Protein AF-A0A1F6UVM2-F1 (afdb_monomer)

Sequence (175 aa):
MFLECFGILLLTIAAGTILSQIPGLNYGWTNIFYQECGNIAVKPIMEGSQSNNIAIRLMVPFFFLALAFVLPFLARIEENIFRKGSQYSWLAIIKQSIIFGLFHCIVGISIAFGLALSIPGFFYGFKYKKHFDRNEEILDYSLAEEEAILVSTTYHTMYNMIAVILLIIIAITMI

pLDDT: mean 92.8, std 7.64, range [62.75, 98.75]

Mean predicted aligned error: 3.88 Å

Organism: NCBI:txid1801735

Nearest PDB structures (foldseek):
  7unj-assembly1_B  TM=2.646E-01  e=5.005E+00  synthetic construct

Structure (mmCIF, N/CA/C/O backbone):
data_AF-A0A1F6UVM2-F1
#
_entry.id   AF-A0A1F6UVM2-F1
#
loop_
_atom_site.group_PDB
_atom_site.id
_atom_site.type_symbol
_atom_site.label_atom_id
_atom_site.label_alt_id
_atom_site.label_comp_id
_atom_site.label_asym_id
_atom_site.label_entity_id
_atom_site.label_seq_id
_atom_site.pdbx_PDB_ins_code
_atom_site.Cartn_x
_atom_site.Cartn_y
_atom_site.Cartn_z
_atom_site.occupancy
_atom_site.B_iso_or_equiv
_atom_site.auth_seq_id
_atom_site.auth_comp_id
_atom_site.auth_asym_id
_atom_site.auth_atom_id
_atom_site.pdbx_PDB_model_num
ATOM 1 N N . MET A 1 1 ? -7.040 -10.072 -11.524 1.00 94.50 1 MET A N 1
ATOM 2 C CA . MET A 1 1 ? -6.945 -8.862 -10.685 1.00 94.50 1 MET A CA 1
ATOM 3 C C . MET A 1 1 ? -7.601 -9.030 -9.318 1.00 94.50 1 MET A C 1
ATOM 5 O O . MET A 1 1 ? -6.855 -9.194 -8.370 1.00 94.50 1 MET A O 1
ATOM 9 N N . PHE A 1 2 ? -8.940 -9.050 -9.184 1.00 97.62 2 PHE A N 1
ATOM 10 C CA . PHE A 1 2 ? -9.602 -9.114 -7.861 1.00 97.62 2 PHE A CA 1
ATOM 11 C C . PHE A 1 2 ? -9.085 -10.256 -6.971 1.00 97.62 2 PHE A C 1
ATOM 13 O O . PHE A 1 2 ? -8.608 -9.994 -5.876 1.00 97.62 2 PHE A O 1
ATOM 20 N N . LEU A 1 3 ? -9.103 -11.503 -7.461 1.00 98.25 3 LEU A N 1
ATOM 21 C CA . LEU A 1 3 ? -8.644 -12.667 -6.687 1.00 98.25 3 LEU A CA 1
ATOM 22 C C . LEU A 1 3 ? -7.157 -12.589 -6.310 1.00 98.25 3 LEU A C 1
ATOM 24 O O . LEU A 1 3 ? -6.780 -13.025 -5.229 1.00 98.25 3 LEU A O 1
ATOM 28 N N . GLU A 1 4 ? -6.322 -12.006 -7.175 1.00 98.31 4 GLU A N 1
ATOM 29 C CA . GLU A 1 4 ? -4.902 -11.790 -6.876 1.00 98.31 4 GLU A CA 1
ATOM 30 C C . GLU A 1 4 ? -4.749 -10.769 -5.743 1.00 98.31 4 GLU A C 1
ATOM 32 O O . GLU A 1 4 ? -4.075 -11.049 -4.759 1.00 98.31 4 GLU A O 1
ATOM 37 N N . CYS A 1 5 ? -5.421 -9.615 -5.839 1.00 98.56 5 CYS A N 1
ATOM 38 C CA . CYS A 1 5 ? -5.389 -8.583 -4.800 1.00 98.56 5 CYS A CA 1
ATOM 39 C C . CYS A 1 5 ? -5.982 -9.086 -3.478 1.00 98.56 5 CYS A C 1
ATOM 41 O O . CYS A 1 5 ? -5.419 -8.812 -2.424 1.00 98.56 5 CYS A O 1
ATOM 43 N N . PHE A 1 6 ? -7.073 -9.855 -3.524 1.00 98.38 6 PHE A N 1
ATOM 44 C CA . PHE A 1 6 ? -7.685 -10.462 -2.344 1.00 98.38 6 PHE A CA 1
ATOM 45 C C . PHE A 1 6 ? -6.745 -11.474 -1.679 1.00 98.38 6 PHE A C 1
ATOM 47 O O . PHE A 1 6 ? -6.536 -11.416 -0.471 1.00 98.38 6 PHE A O 1
ATOM 54 N N . GLY A 1 7 ? -6.113 -12.355 -2.460 1.00 98.62 7 GLY A N 1
ATOM 55 C CA . GLY A 1 7 ? -5.119 -13.298 -1.944 1.00 98.62 7 GLY A CA 1
ATOM 56 C C . GLY A 1 7 ? -3.910 -12.595 -1.321 1.00 98.62 7 GLY A C 1
ATOM 57 O O . GLY A 1 7 ? -3.481 -12.967 -0.230 1.00 98.62 7 GLY A O 1
ATOM 58 N N . ILE A 1 8 ? -3.404 -11.538 -1.965 1.00 98.69 8 ILE A N 1
ATOM 59 C CA . ILE A 1 8 ? -2.317 -10.715 -1.418 1.00 98.69 8 ILE A CA 1
ATOM 60 C C . ILE A 1 8 ? -2.762 -10.007 -0.136 1.00 98.69 8 ILE A C 1
ATOM 62 O O . ILE A 1 8 ? -1.994 -9.980 0.815 1.00 98.69 8 ILE A O 1
ATOM 66 N N . LEU A 1 9 ? -3.998 -9.504 -0.051 1.00 98.50 9 LEU A N 1
ATOM 67 C CA . LEU A 1 9 ? -4.530 -8.892 1.172 1.00 98.50 9 LEU A CA 1
ATOM 68 C C . LEU A 1 9 ? -4.565 -9.884 2.336 1.00 98.50 9 LEU A C 1
ATOM 70 O O . LEU A 1 9 ? -4.079 -9.563 3.420 1.00 98.50 9 LEU A O 1
ATOM 74 N N . LEU A 1 10 ? -5.079 -11.094 2.110 1.00 98.38 10 LEU A N 1
ATOM 75 C CA . LEU A 1 10 ? -5.087 -12.144 3.129 1.00 98.38 10 LEU A CA 1
ATOM 76 C C . LEU A 1 10 ? -3.668 -12.505 3.577 1.00 98.38 10 LEU A C 1
ATOM 78 O O . LEU A 1 10 ? -3.423 -12.646 4.775 1.00 98.38 10 LEU A O 1
ATOM 82 N N . LEU A 1 11 ? -2.728 -12.603 2.634 1.00 98.62 11 LEU A N 1
ATOM 83 C CA . LEU A 1 11 ? -1.325 -12.866 2.936 1.00 98.62 11 LEU A CA 1
ATOM 84 C C . LEU A 1 11 ? -0.696 -11.734 3.762 1.00 98.62 11 LEU A C 1
ATOM 86 O O . LEU A 1 11 ? -0.011 -12.016 4.743 1.00 98.62 11 LEU A O 1
ATOM 90 N N . THR A 1 12 ? -0.955 -10.471 3.414 1.00 98.44 12 THR A N 1
ATOM 91 C CA . THR A 1 12 ? -0.482 -9.305 4.175 1.00 98.44 12 THR A CA 1
ATOM 92 C C . THR A 1 12 ? -1.026 -9.314 5.597 1.00 98.44 12 THR A C 1
ATOM 94 O O . THR A 1 12 ? -0.263 -9.117 6.540 1.00 98.44 12 THR A O 1
ATOM 97 N N . ILE A 1 13 ? -2.329 -9.563 5.766 1.00 96.62 13 ILE A N 1
ATOM 98 C CA . ILE A 1 13 ? -2.965 -9.627 7.087 1.00 96.62 13 ILE A CA 1
ATOM 99 C C . ILE A 1 13 ? -2.345 -10.761 7.901 1.00 96.62 13 ILE A C 1
ATOM 101 O O . ILE A 1 13 ? -1.887 -10.520 9.014 1.00 96.62 13 ILE A O 1
ATOM 105 N N . ALA A 1 14 ? -2.250 -11.968 7.336 1.00 98.31 14 ALA A N 1
ATOM 106 C CA . ALA A 1 14 ? -1.661 -13.117 8.017 1.00 98.31 14 ALA A CA 1
ATOM 107 C C . ALA A 1 14 ? -0.205 -12.853 8.437 1.00 98.31 14 ALA A C 1
ATOM 109 O O . ALA A 1 14 ? 0.155 -13.082 9.593 1.00 98.31 14 ALA A O 1
ATOM 110 N N . ALA A 1 15 ? 0.620 -12.317 7.532 1.00 98.31 15 ALA A N 1
ATOM 111 C CA . ALA A 1 15 ? 2.005 -11.960 7.824 1.00 98.31 15 ALA A CA 1
ATOM 112 C C . ALA A 1 15 ? 2.095 -10.893 8.925 1.00 98.31 15 ALA A C 1
ATOM 114 O O . ALA A 1 15 ? 2.860 -11.059 9.873 1.00 98.31 15 ALA A O 1
ATOM 115 N N . GLY A 1 16 ? 1.283 -9.835 8.847 1.00 96.69 16 GLY A N 1
ATOM 116 C CA . GLY A 1 16 ? 1.226 -8.783 9.861 1.00 96.69 16 GLY A CA 1
ATOM 117 C C . GLY A 1 16 ? 0.805 -9.313 11.232 1.00 96.69 16 GLY A C 1
ATOM 118 O O . GLY A 1 16 ? 1.418 -8.964 12.242 1.00 96.69 16 GLY A O 1
ATOM 119 N N . THR A 1 17 ? -0.182 -10.211 11.282 1.00 95.31 17 THR A N 1
ATOM 120 C CA . THR A 1 17 ? -0.642 -10.857 12.519 1.00 95.31 17 THR A CA 1
ATOM 121 C C . THR A 1 17 ? 0.435 -11.745 13.142 1.00 95.31 17 THR A C 1
ATOM 123 O O . THR A 1 17 ? 0.624 -11.690 14.357 1.00 95.31 17 THR A O 1
ATOM 126 N N . ILE A 1 18 ? 1.165 -12.524 12.335 1.00 97.38 18 ILE A N 1
ATOM 127 C CA . ILE A 1 18 ? 2.278 -13.366 12.806 1.00 97.38 18 ILE A CA 1
ATOM 128 C C . ILE A 1 18 ? 3.427 -12.492 13.319 1.00 97.38 18 ILE A C 1
ATOM 130 O O . ILE A 1 18 ? 3.910 -12.699 14.430 1.00 97.38 18 ILE A O 1
ATOM 134 N N . LEU A 1 19 ? 3.836 -11.479 12.549 1.00 96.94 19 LEU A N 1
ATOM 135 C CA . LEU A 1 19 ? 4.911 -10.562 12.937 1.00 96.94 19 LEU A CA 1
ATOM 136 C C . LEU A 1 19 ? 4.568 -9.772 14.204 1.00 96.94 19 LEU A C 1
ATOM 138 O O . LEU A 1 19 ? 5.455 -9.493 15.004 1.00 96.94 19 LEU A O 1
ATOM 142 N N . SER A 1 20 ? 3.290 -9.461 14.428 1.00 94.19 20 SER A N 1
ATOM 143 C CA . SER A 1 20 ? 2.830 -8.768 15.638 1.00 94.19 20 SER A CA 1
ATOM 144 C C . SER A 1 20 ? 2.984 -9.602 16.917 1.00 94.19 20 SER A C 1
ATOM 146 O O . SER A 1 20 ? 2.906 -9.038 18.003 1.00 94.19 20 SER A O 1
ATOM 148 N N . GLN A 1 21 ? 3.219 -10.917 16.819 1.00 94.75 21 GLN A N 1
ATOM 149 C CA . GLN A 1 21 ? 3.535 -11.760 17.983 1.00 94.75 21 GLN A CA 1
ATOM 150 C C . GLN A 1 21 ? 4.984 -11.585 18.460 1.00 94.75 21 GLN A C 1
ATOM 152 O O . GLN A 1 21 ? 5.324 -12.001 19.566 1.00 94.75 21 GLN A O 1
ATOM 157 N N . ILE A 1 22 ? 5.854 -10.991 17.636 1.00 95.19 22 ILE A N 1
ATOM 158 C CA . ILE A 1 22 ? 7.249 -10.741 17.997 1.00 95.19 22 ILE A CA 1
ATOM 159 C C . ILE A 1 22 ? 7.304 -9.490 18.887 1.00 95.19 22 ILE A C 1
ATOM 161 O O . ILE A 1 22 ? 6.879 -8.415 18.441 1.00 95.19 22 ILE A O 1
ATOM 165 N N . PRO A 1 23 ? 7.852 -9.585 20.117 1.00 92.19 23 PRO A N 1
ATOM 166 C CA . PRO A 1 23 ? 7.949 -8.445 21.021 1.00 92.19 23 PRO A CA 1
ATOM 167 C C . PRO A 1 23 ? 8.638 -7.249 20.360 1.00 92.19 23 PRO A C 1
ATOM 169 O O . PRO A 1 23 ? 9.720 -7.379 19.789 1.00 92.19 23 PRO A O 1
ATOM 172 N N . GLY A 1 24 ? 8.003 -6.080 20.433 1.00 89.12 24 GLY A N 1
ATOM 173 C CA . GLY A 1 24 ? 8.526 -4.838 19.861 1.00 89.12 24 GLY A CA 1
ATOM 174 C C . GLY A 1 24 ? 8.024 -4.530 18.447 1.00 89.12 24 GLY A C 1
ATOM 175 O O . GLY A 1 24 ? 7.928 -3.356 18.101 1.00 89.12 24 GLY A O 1
ATOM 176 N N . LEU A 1 25 ? 7.627 -5.525 17.641 1.00 92.44 25 LEU A N 1
ATOM 177 C CA . LEU A 1 25 ? 7.138 -5.262 16.276 1.00 92.44 25 LEU A CA 1
ATOM 178 C C . LEU A 1 25 ? 5.683 -4.780 16.238 1.00 92.44 25 LEU A C 1
ATOM 180 O O . LEU A 1 25 ? 5.274 -4.105 15.297 1.00 92.44 25 LEU A O 1
ATOM 184 N N . ASN A 1 26 ? 4.895 -5.080 17.265 1.00 88.19 26 ASN A N 1
ATOM 185 C CA . ASN A 1 26 ? 3.521 -4.599 17.403 1.00 88.19 26 ASN A CA 1
ATOM 186 C C . ASN A 1 26 ? 3.420 -3.096 17.739 1.00 88.19 26 ASN A C 1
ATOM 188 O O . ASN A 1 26 ? 2.311 -2.561 17.749 1.00 88.19 26 ASN A O 1
ATOM 192 N N . TYR A 1 27 ? 4.544 -2.416 17.990 1.00 87.06 27 TYR A N 1
ATOM 193 C CA . TYR A 1 27 ? 4.572 -0.988 18.291 1.00 87.06 27 TYR A CA 1
ATOM 194 C C . TYR A 1 27 ? 4.557 -0.128 17.019 1.00 87.06 27 TYR A C 1
ATOM 196 O O . TYR A 1 27 ? 5.213 -0.433 16.021 1.00 87.06 27 TYR A O 1
ATOM 204 N N . GLY A 1 28 ? 3.823 0.978 17.087 1.00 84.75 28 GLY A N 1
ATOM 205 C CA . GLY A 1 28 ? 3.929 2.154 16.227 1.00 84.75 28 GLY A CA 1
ATOM 206 C C . GLY A 1 28 ? 4.152 3.397 17.096 1.00 84.75 28 GLY A C 1
ATOM 207 O O . GLY A 1 28 ? 3.968 3.357 18.313 1.00 84.75 28 GLY A O 1
ATOM 208 N N . TRP A 1 29 ? 4.535 4.534 16.510 1.00 84.31 29 TRP A N 1
ATOM 209 C CA . TRP A 1 29 ? 4.736 5.760 17.305 1.00 84.31 29 TRP A CA 1
ATOM 210 C C . TRP A 1 29 ? 3.439 6.243 17.976 1.00 84.31 29 TRP A C 1
ATOM 212 O O . TRP A 1 29 ? 3.477 6.922 18.998 1.00 84.31 29 TRP A O 1
ATOM 222 N N . THR A 1 30 ? 2.283 5.834 17.455 1.00 81.44 30 THR A N 1
ATOM 223 C CA . THR A 1 30 ? 0.957 6.069 18.039 1.00 81.44 30 THR A CA 1
ATOM 224 C C . THR A 1 30 ? 0.810 5.472 19.440 1.00 81.44 30 THR A C 1
ATOM 226 O O . THR A 1 30 ? 0.059 6.021 20.245 1.00 81.44 30 THR A O 1
ATOM 229 N N . ASN A 1 31 ? 1.578 4.435 19.802 1.00 81.00 31 ASN A N 1
ATOM 230 C CA . ASN A 1 31 ? 1.608 3.909 21.172 1.00 81.00 31 ASN A CA 1
ATOM 231 C C . ASN A 1 31 ? 2.034 4.956 22.211 1.00 81.00 31 ASN A C 1
ATOM 233 O O . ASN A 1 31 ? 1.612 4.852 23.359 1.00 81.00 31 ASN A O 1
ATOM 237 N N . ILE A 1 32 ? 2.827 5.962 21.821 1.00 81.31 32 ILE A N 1
ATOM 238 C CA . ILE A 1 32 ? 3.241 7.059 22.711 1.00 81.31 32 ILE A CA 1
ATOM 239 C C . ILE A 1 32 ? 2.016 7.846 23.198 1.00 81.31 32 ILE A C 1
ATOM 241 O O . ILE A 1 32 ? 1.985 8.301 24.338 1.00 81.31 32 ILE A O 1
ATOM 245 N N . PHE A 1 33 ? 0.995 7.973 22.348 1.00 78.81 33 PHE A N 1
ATOM 246 C CA . PHE A 1 33 ? -0.199 8.772 22.619 1.00 78.81 33 PHE A CA 1
ATOM 247 C C . PHE A 1 33 ? -1.384 7.930 23.095 1.00 78.81 33 PHE A C 1
ATOM 249 O O . PHE A 1 33 ? -2.133 8.370 23.961 1.00 78.81 33 PHE A O 1
ATOM 256 N N . TYR A 1 34 ? -1.552 6.721 22.550 1.00 69.81 34 TYR A N 1
ATOM 257 C CA . TYR A 1 34 ? -2.773 5.930 22.736 1.00 69.81 34 TYR A CA 1
ATOM 258 C C . TYR A 1 34 ? -2.625 4.716 23.657 1.00 69.81 34 TYR A C 1
ATOM 260 O O . TYR A 1 34 ? -3.629 4.035 23.845 1.00 69.81 34 TYR A O 1
ATOM 268 N N . GLN A 1 35 ? -1.425 4.462 24.213 1.00 66.69 35 GLN A N 1
ATOM 269 C CA . GLN A 1 35 ? -0.998 3.402 25.160 1.00 66.69 35 GLN A CA 1
ATOM 270 C C . GLN A 1 35 ? -1.345 1.935 24.799 1.00 66.69 35 GLN A C 1
ATOM 272 O O . GLN A 1 35 ? -0.524 1.048 25.014 1.00 66.69 35 GLN A O 1
ATOM 277 N N . GLU A 1 36 ? -2.492 1.666 24.179 1.00 64.81 36 GLU A N 1
ATOM 278 C CA . GLU A 1 36 ? -3.075 0.340 23.953 1.00 64.81 36 GLU A CA 1
ATOM 279 C C . GLU A 1 36 ? -3.191 -0.051 22.469 1.00 64.81 36 GLU A C 1
ATOM 281 O O . GLU A 1 36 ? -3.341 -1.229 22.160 1.00 64.81 36 GLU A O 1
ATOM 286 N N . CYS A 1 37 ? -3.115 0.899 21.525 1.00 62.75 37 CYS A N 1
ATOM 287 C CA . CYS A 1 37 ? -3.215 0.601 20.091 1.00 62.75 37 CYS A CA 1
ATOM 288 C C . CYS A 1 37 ? -2.160 1.357 19.277 1.00 62.75 37 CYS A C 1
ATOM 290 O O . CYS A 1 37 ? -2.224 2.576 19.123 1.00 62.75 37 CYS A O 1
ATOM 292 N N . GLY A 1 38 ? -1.205 0.607 18.726 1.00 62.94 38 GLY A N 1
ATOM 293 C CA . GLY A 1 38 ? -0.129 1.105 17.865 1.00 62.94 38 GLY A CA 1
ATOM 294 C C . GLY A 1 38 ? -0.513 1.298 16.405 1.00 62.94 38 GLY A C 1
ATOM 295 O O . GLY A 1 38 ? 0.341 1.154 15.533 1.00 62.94 38 GLY A O 1
ATOM 296 N N . ASN A 1 39 ? -1.797 1.528 16.118 1.00 71.19 39 ASN A N 1
ATOM 297 C CA . ASN A 1 39 ? -2.297 1.614 14.754 1.00 71.19 39 ASN A CA 1
ATOM 298 C C . ASN A 1 39 ? -3.301 2.764 14.598 1.00 71.19 39 ASN A C 1
ATOM 300 O O . ASN A 1 39 ? -4.434 2.677 15.081 1.00 71.19 39 ASN A O 1
ATOM 304 N N . ILE A 1 40 ? -2.887 3.821 13.886 1.00 74.12 40 ILE A N 1
ATOM 305 C CA . ILE A 1 40 ? -3.727 5.006 13.643 1.00 74.12 40 ILE A CA 1
ATOM 306 C C . ILE A 1 40 ? -5.008 4.669 12.884 1.00 74.12 40 ILE A C 1
ATOM 308 O O . ILE A 1 40 ? -5.998 5.378 13.014 1.00 74.12 40 ILE A O 1
ATOM 312 N N . ALA A 1 41 ? -4.986 3.618 12.061 1.00 68.50 41 ALA A N 1
ATOM 313 C CA . ALA A 1 41 ? -6.138 3.251 11.261 1.00 68.50 41 ALA A CA 1
ATOM 314 C C . ALA A 1 41 ? -7.196 2.590 12.142 1.00 68.50 41 ALA A C 1
ATOM 316 O O . ALA A 1 41 ? -8.374 2.792 11.915 1.00 68.50 41 ALA A O 1
ATOM 317 N N . VAL A 1 42 ? -6.798 1.837 13.170 1.00 74.44 42 VAL A N 1
ATOM 318 C CA . VAL A 1 42 ? -7.723 1.011 13.957 1.00 74.44 42 VAL A CA 1
ATOM 319 C C . VAL A 1 42 ? -8.350 1.784 15.119 1.00 74.44 42 VAL A C 1
ATOM 321 O O . VAL A 1 42 ? -9.557 1.676 15.333 1.00 74.44 42 VAL A O 1
ATOM 324 N N . LYS A 1 43 ? -7.575 2.585 15.866 1.00 76.38 43 LYS A N 1
ATOM 325 C CA . LYS A 1 43 ? -8.071 3.215 17.108 1.00 76.38 43 LYS A CA 1
ATOM 326 C C . LYS A 1 43 ? -9.271 4.157 16.883 1.00 76.38 43 LYS A C 1
ATOM 328 O O . LYS A 1 43 ? -10.277 3.955 17.562 1.00 76.38 43 LYS A O 1
ATOM 333 N N . PRO A 1 44 ? -9.257 5.095 15.914 1.00 76.44 44 PRO A N 1
ATOM 334 C CA . PRO A 1 44 ? -10.401 5.975 15.664 1.00 76.44 44 PRO A CA 1
ATOM 335 C C . PRO A 1 44 ? -11.643 5.225 15.167 1.00 76.44 44 PRO A C 1
ATOM 337 O O . PRO A 1 44 ? -12.760 5.610 15.503 1.00 76.44 44 PRO A O 1
ATOM 340 N N . ILE A 1 45 ? -11.469 4.135 14.404 1.00 79.94 45 ILE A N 1
ATOM 341 C CA . ILE A 1 45 ? -12.583 3.264 13.989 1.00 79.94 45 ILE A CA 1
ATOM 342 C C . ILE A 1 45 ? -13.214 2.625 15.220 1.00 79.94 45 ILE A C 1
ATOM 344 O O . ILE A 1 45 ? -14.434 2.661 15.362 1.00 79.94 45 ILE A O 1
ATOM 348 N N . MET A 1 46 ? -12.398 2.036 16.101 1.00 82.00 46 MET A N 1
ATOM 349 C CA . MET A 1 46 ? -12.885 1.353 17.299 1.00 82.00 46 MET A CA 1
ATOM 350 C C . MET A 1 46 ? -13.623 2.319 18.225 1.00 82.00 46 MET A C 1
ATOM 352 O O . MET A 1 46 ? -14.758 2.044 18.605 1.00 82.00 46 MET A O 1
ATOM 356 N N . GLU A 1 47 ? -13.013 3.463 18.541 1.00 84.44 47 GLU A N 1
ATOM 357 C CA . GLU A 1 47 ? -13.622 4.482 19.404 1.00 84.44 47 GLU A CA 1
ATOM 358 C C . GLU A 1 47 ? -14.890 5.078 18.778 1.00 84.44 47 GLU A C 1
ATOM 360 O O . GLU A 1 47 ? -15.913 5.208 19.450 1.00 84.44 47 GLU A O 1
ATOM 365 N N . GLY A 1 48 ? -14.853 5.392 17.478 1.00 88.00 48 GLY A N 1
ATOM 366 C CA . GLY A 1 48 ? -16.001 5.928 16.752 1.00 88.00 48 GLY A CA 1
ATOM 367 C C . GLY A 1 48 ? -17.169 4.944 16.695 1.00 88.00 48 GLY A C 1
ATOM 368 O O . GLY A 1 48 ? -18.307 5.332 16.951 1.00 88.00 48 GLY A O 1
ATOM 369 N N . SER A 1 49 ? -16.887 3.664 16.433 1.00 84.62 49 SER A N 1
ATOM 370 C CA . SER A 1 49 ? -17.905 2.609 16.321 1.00 84.62 49 SER A CA 1
ATOM 371 C C . SER A 1 49 ? -18.520 2.242 17.674 1.00 84.62 49 SER A C 1
ATOM 373 O O . SER A 1 49 ? -19.684 1.874 17.731 1.00 84.62 49 SER A O 1
ATOM 375 N N . GLN A 1 50 ? -17.782 2.383 18.778 1.00 87.25 50 GLN A N 1
ATOM 376 C CA . GLN A 1 50 ? -18.282 2.109 20.135 1.00 87.25 50 GLN A CA 1
ATOM 377 C C . GLN A 1 50 ? -18.963 3.320 20.796 1.00 87.25 50 GLN A C 1
ATOM 379 O O . GLN A 1 50 ? -19.396 3.242 21.946 1.00 87.25 50 GLN A O 1
ATOM 384 N N . SER A 1 51 ? -19.069 4.452 20.098 1.00 90.44 51 SER A N 1
ATOM 385 C CA . SER A 1 51 ? -19.692 5.654 20.647 1.00 90.44 51 SER A CA 1
ATOM 386 C C . SER A 1 51 ? -21.185 5.455 20.922 1.00 90.44 51 SER A C 1
ATOM 388 O O . SER A 1 51 ? -21.927 4.940 20.086 1.00 90.44 51 SER A O 1
ATOM 390 N N . ASN A 1 52 ? -21.676 5.977 22.050 1.00 91.69 52 ASN A N 1
ATOM 391 C CA . ASN A 1 52 ? -23.114 6.014 22.351 1.00 91.69 52 ASN A CA 1
ATOM 392 C C . ASN A 1 52 ? -23.901 6.933 21.393 1.00 91.69 52 ASN A C 1
ATOM 394 O O . ASN A 1 52 ? -25.122 6.819 21.288 1.00 91.69 52 ASN A O 1
ATOM 398 N N . ASN A 1 53 ? -23.221 7.828 20.668 1.00 93.69 53 ASN A N 1
ATOM 399 C CA . ASN A 1 53 ? -23.844 8.746 19.721 1.00 93.69 53 ASN A CA 1
ATOM 400 C C . ASN A 1 53 ? -23.882 8.141 18.307 1.00 93.69 53 ASN A C 1
ATOM 402 O O . ASN A 1 53 ? -22.842 7.953 17.676 1.00 93.69 53 ASN A O 1
ATOM 406 N N . ILE A 1 54 ? -25.090 7.908 17.782 1.00 91.62 54 ILE A N 1
ATOM 407 C CA . ILE A 1 54 ? -25.301 7.348 16.438 1.00 91.62 54 ILE A CA 1
ATOM 408 C C . ILE A 1 54 ? -24.655 8.186 15.326 1.00 91.62 54 ILE A C 1
ATOM 410 O O . ILE A 1 54 ? -24.142 7.623 14.363 1.00 91.62 54 ILE A O 1
ATOM 414 N N . ALA A 1 55 ? -24.616 9.515 15.462 1.00 93.06 55 ALA A N 1
ATOM 415 C CA . ALA A 1 55 ? -23.977 10.376 14.473 1.00 93.06 55 ALA A CA 1
ATOM 416 C C . ALA A 1 55 ? -22.470 10.094 14.386 1.00 93.06 55 ALA A C 1
ATOM 418 O O . ALA A 1 55 ? -21.932 10.012 13.288 1.00 93.06 55 ALA A O 1
ATOM 419 N N . ILE A 1 56 ? -21.808 9.862 15.529 1.00 91.62 56 ILE A N 1
ATOM 420 C CA . ILE A 1 56 ? -20.382 9.505 15.581 1.00 91.62 56 ILE A CA 1
ATOM 421 C C . ILE A 1 56 ? -20.157 8.112 14.981 1.00 91.62 56 ILE A C 1
ATOM 423 O O . ILE A 1 56 ? -19.238 7.945 14.180 1.00 91.62 56 ILE A O 1
ATOM 427 N N . ARG A 1 57 ? -21.025 7.136 15.285 1.00 91.62 57 ARG A N 1
ATOM 428 C CA . ARG A 1 57 ? -20.931 5.790 14.693 1.00 91.62 57 ARG A CA 1
ATOM 429 C C . ARG A 1 57 ? -21.047 5.824 13.168 1.00 91.62 57 ARG A C 1
ATOM 431 O O . ARG A 1 57 ? -20.274 5.168 12.479 1.00 91.62 57 ARG A O 1
ATOM 438 N N . LEU A 1 58 ? -21.951 6.648 12.631 1.00 92.19 58 LEU A N 1
ATOM 439 C CA . LEU A 1 58 ? -22.129 6.825 11.186 1.00 92.19 58 LEU A CA 1
ATOM 440 C C . LEU A 1 58 ? -20.957 7.550 10.505 1.00 92.19 58 LEU A C 1
ATOM 442 O O . LEU A 1 58 ? -20.718 7.318 9.321 1.00 92.19 58 LEU A O 1
ATOM 446 N N . MET A 1 59 ? -20.187 8.384 11.213 1.00 92.25 59 MET A N 1
ATOM 447 C CA . MET A 1 59 ? -19.009 9.043 10.625 1.00 92.25 59 MET A CA 1
ATOM 448 C C . MET A 1 59 ? -17.940 8.041 10.169 1.00 92.25 59 MET A C 1
ATOM 450 O O . MET A 1 59 ? -17.235 8.317 9.200 1.00 92.25 59 MET A O 1
ATOM 454 N N . VAL A 1 60 ? -17.840 6.874 10.814 1.00 91.12 60 VAL A N 1
ATOM 455 C CA . VAL A 1 60 ? -16.842 5.843 10.488 1.00 91.12 60 VAL A CA 1
ATOM 456 C C . VAL A 1 60 ? -17.021 5.282 9.065 1.00 91.12 60 VAL A C 1
ATOM 458 O O . VAL A 1 60 ? -16.090 5.411 8.265 1.00 91.12 60 VAL A O 1
ATOM 461 N N . PRO A 1 61 ? -18.178 4.707 8.667 1.00 91.44 61 PRO A N 1
ATOM 462 C CA . PRO A 1 61 ? -18.366 4.250 7.290 1.00 91.44 61 PRO A CA 1
ATOM 463 C C . PRO A 1 61 ? -18.351 5.402 6.275 1.00 91.44 61 PRO A C 1
ATOM 465 O O . PRO A 1 61 ? -17.871 5.203 5.160 1.00 91.44 61 PRO A O 1
ATOM 468 N N . PHE A 1 62 ? -18.805 6.613 6.635 1.00 93.12 62 PHE A N 1
ATOM 469 C CA . PHE A 1 62 ? -18.717 7.771 5.733 1.00 93.12 62 PHE A CA 1
ATOM 470 C C . PHE A 1 62 ? -17.274 8.199 5.456 1.00 93.12 62 PHE A C 1
ATOM 472 O O . PHE A 1 62 ? -16.959 8.549 4.320 1.00 93.12 62 PHE A O 1
ATOM 479 N N . PHE A 1 63 ? -16.386 8.122 6.449 1.00 91.94 63 PHE A N 1
ATOM 480 C CA . PHE A 1 63 ? -14.957 8.349 6.248 1.00 91.94 63 PHE A CA 1
ATOM 481 C C . PHE A 1 63 ? -14.376 7.358 5.232 1.00 91.94 63 PHE A C 1
ATOM 483 O O . PHE A 1 63 ? -13.700 7.772 4.293 1.00 91.94 63 PHE A O 1
ATOM 490 N N . PHE A 1 64 ? -14.683 6.066 5.364 1.00 92.12 64 PHE A N 1
ATOM 491 C CA . PHE A 1 64 ? -14.206 5.056 4.417 1.00 92.12 64 PHE A CA 1
ATOM 492 C C . PHE A 1 64 ? -14.795 5.208 3.022 1.00 92.12 64 PHE A C 1
ATOM 494 O O . PHE A 1 64 ? -14.088 5.012 2.034 1.00 92.12 64 PHE A O 1
ATOM 501 N N . LEU A 1 65 ? -16.066 5.597 2.932 1.00 93.88 65 LEU A N 1
ATOM 502 C CA . LEU A 1 65 ? -16.692 5.914 1.658 1.00 93.88 65 LEU A CA 1
ATOM 503 C C . LEU A 1 65 ? -15.983 7.095 0.985 1.00 93.88 65 LEU A C 1
ATOM 505 O O . LEU A 1 65 ? -15.655 7.008 -0.193 1.00 93.88 65 LEU A O 1
ATOM 509 N N . ALA A 1 66 ? -15.691 8.166 1.728 1.00 94.31 66 ALA A N 1
ATOM 510 C CA . ALA A 1 66 ? -14.934 9.304 1.214 1.00 94.31 66 ALA A CA 1
ATOM 511 C C . ALA A 1 66 ? -13.515 8.893 0.788 1.00 94.31 66 ALA A C 1
ATOM 513 O O . ALA A 1 66 ? -13.078 9.240 -0.309 1.00 94.31 66 ALA A O 1
ATOM 514 N N . LEU A 1 67 ? -12.822 8.096 1.609 1.00 92.88 67 LEU A N 1
ATOM 515 C CA . LEU A 1 67 ? -11.493 7.575 1.301 1.00 92.88 67 LEU A CA 1
ATOM 516 C C . LEU A 1 67 ? -11.495 6.772 -0.006 1.00 92.88 67 LEU A C 1
ATOM 518 O O . LEU A 1 67 ? -10.607 6.971 -0.831 1.00 92.88 67 LEU A O 1
ATOM 522 N N . ALA A 1 68 ? -12.515 5.940 -0.243 1.00 95.00 68 ALA A N 1
ATOM 523 C CA . ALA A 1 68 ? -12.646 5.135 -1.459 1.00 95.00 68 ALA A CA 1
ATOM 524 C C . ALA A 1 68 ? -12.592 5.965 -2.756 1.00 95.00 68 ALA A C 1
ATOM 526 O O . ALA A 1 68 ? -11.998 5.520 -3.737 1.00 95.00 68 ALA A O 1
ATOM 527 N N . PHE A 1 69 ? -13.137 7.187 -2.760 1.00 95.69 69 PHE A N 1
ATOM 528 C CA . PHE A 1 69 ? -13.064 8.086 -3.920 1.00 95.69 69 PHE A CA 1
ATOM 529 C C . PHE A 1 69 ? -11.665 8.669 -4.148 1.00 95.69 69 PHE A C 1
ATOM 531 O O . PHE A 1 69 ? -11.304 8.983 -5.282 1.00 95.69 69 PHE A O 1
ATOM 538 N N . VAL A 1 70 ? -10.872 8.818 -3.086 1.00 96.50 70 VAL A N 1
ATOM 539 C CA . VAL A 1 70 ? -9.542 9.443 -3.133 1.00 96.50 70 VAL A CA 1
ATOM 540 C C . VAL A 1 70 ? -8.435 8.404 -3.363 1.00 96.50 70 VAL A C 1
ATOM 542 O O . VAL A 1 70 ? -7.392 8.726 -3.936 1.00 96.50 70 VAL A O 1
ATOM 545 N N . LEU A 1 71 ? -8.671 7.140 -2.992 1.00 95.75 71 LEU A N 1
ATOM 546 C CA . LEU A 1 71 ? -7.703 6.043 -3.093 1.00 95.75 71 LEU A CA 1
ATOM 547 C C . LEU A 1 71 ? -7.009 5.897 -4.460 1.00 95.75 71 LEU A C 1
ATOM 549 O O . LEU A 1 71 ? -5.794 5.705 -4.446 1.00 95.75 71 LEU A O 1
ATOM 553 N N . PRO A 1 72 ? -7.686 5.997 -5.624 1.00 97.56 72 PRO A N 1
ATOM 554 C CA . PRO A 1 72 ? -7.008 5.852 -6.913 1.00 97.56 72 PRO A CA 1
ATOM 555 C C . PRO A 1 72 ? -5.922 6.911 -7.140 1.00 97.56 72 PRO A C 1
ATOM 557 O O . PRO A 1 72 ? -4.862 6.623 -7.698 1.00 97.56 72 PRO A O 1
ATOM 560 N N . PHE A 1 73 ? -6.165 8.136 -6.670 1.00 97.94 73 PHE A N 1
ATOM 561 C CA . PHE A 1 73 ? -5.223 9.245 -6.790 1.00 97.94 73 PHE A CA 1
ATOM 562 C C . PHE A 1 73 ? -4.036 9.069 -5.841 1.00 97.94 73 PHE A C 1
ATOM 564 O O . PHE A 1 73 ? -2.893 9.250 -6.259 1.00 97.94 73 PHE A O 1
ATOM 571 N N . LEU A 1 74 ? -4.290 8.653 -4.595 1.00 97.25 74 LEU A N 1
ATOM 572 C CA . LEU A 1 74 ? -3.228 8.350 -3.627 1.00 97.25 74 LEU A CA 1
ATOM 573 C C . LEU A 1 74 ? -2.354 7.193 -4.114 1.00 97.25 74 LEU A C 1
ATOM 575 O O . LEU A 1 74 ? -1.133 7.326 -4.150 1.00 97.25 74 LEU A O 1
ATOM 579 N N . ALA A 1 75 ? -2.972 6.113 -4.600 1.00 98.25 75 ALA A N 1
ATOM 580 C CA . ALA A 1 75 ? -2.261 4.976 -5.172 1.00 98.25 75 ALA A CA 1
ATOM 581 C C . ALA A 1 75 ? -1.382 5.405 -6.355 1.00 98.25 75 ALA A C 1
ATOM 583 O O . ALA A 1 75 ? -0.230 4.988 -6.443 1.00 98.25 75 ALA A O 1
ATOM 584 N N . ARG A 1 76 ? -1.873 6.285 -7.241 1.00 98.44 76 ARG A N 1
ATOM 585 C CA . ARG A 1 76 ? -1.065 6.813 -8.352 1.00 98.44 76 ARG A CA 1
ATOM 586 C C . ARG A 1 76 ? 0.139 7.603 -7.846 1.00 98.44 76 ARG A C 1
ATOM 588 O O . ARG A 1 76 ? 1.226 7.442 -8.397 1.00 98.44 76 ARG A O 1
ATOM 595 N N . ILE A 1 77 ? -0.036 8.459 -6.839 1.00 98.25 77 ILE A N 1
ATOM 596 C CA . ILE A 1 77 ? 1.060 9.247 -6.253 1.00 98.25 77 ILE A CA 1
ATOM 597 C C . ILE A 1 77 ? 2.117 8.314 -5.655 1.00 98.25 77 ILE A C 1
ATOM 599 O O . ILE A 1 77 ? 3.295 8.432 -5.989 1.00 98.25 77 ILE A O 1
ATOM 603 N N . GLU A 1 78 ? 1.702 7.352 -4.835 1.00 98.12 78 GLU A N 1
ATOM 604 C CA . GLU A 1 78 ? 2.607 6.391 -4.204 1.00 98.12 78 GLU A CA 1
ATOM 605 C C . GLU A 1 78 ? 3.347 5.545 -5.244 1.00 98.12 78 GLU A C 1
ATOM 607 O O . GLU A 1 78 ? 4.569 5.420 -5.187 1.00 98.12 78 GLU A O 1
ATOM 612 N N . GLU A 1 79 ? 2.652 5.028 -6.257 1.00 98.38 79 GLU A N 1
ATOM 613 C CA . GLU A 1 79 ? 3.297 4.230 -7.299 1.00 98.38 79 GLU A CA 1
ATOM 614 C C 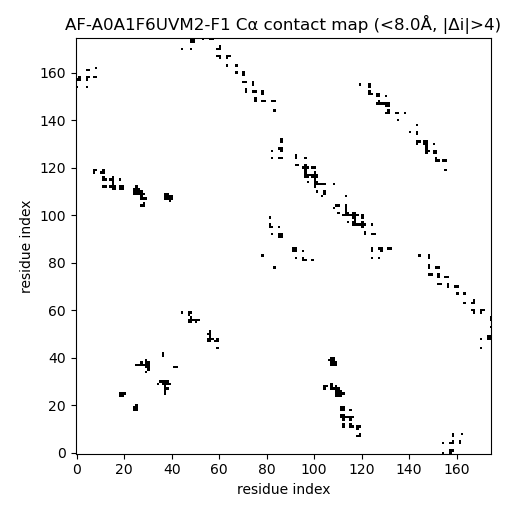. GLU A 1 79 ? 4.285 5.062 -8.134 1.00 98.38 79 GLU A C 1
ATOM 616 O O . GLU A 1 79 ? 5.349 4.561 -8.495 1.00 98.38 79 GLU A O 1
ATOM 621 N N . ASN A 1 80 ? 4.022 6.353 -8.361 1.00 98.00 80 ASN A N 1
ATOM 622 C CA . ASN A 1 80 ? 5.014 7.249 -8.964 1.00 98.00 80 ASN A CA 1
ATOM 623 C C . ASN A 1 80 ? 6.265 7.411 -8.087 1.00 98.00 80 ASN A C 1
ATOM 625 O O . ASN A 1 80 ? 7.371 7.416 -8.620 1.00 98.00 80 ASN A O 1
ATOM 629 N N . ILE A 1 81 ? 6.106 7.538 -6.767 1.00 97.44 81 ILE A N 1
ATOM 630 C CA . ILE A 1 81 ? 7.221 7.724 -5.825 1.00 97.44 81 ILE A CA 1
ATOM 631 C C . ILE A 1 81 ? 8.061 6.447 -5.704 1.00 97.44 81 ILE A C 1
ATOM 633 O O . ILE A 1 81 ? 9.290 6.502 -5.729 1.00 97.44 81 ILE A O 1
ATOM 637 N N . PHE A 1 82 ? 7.411 5.290 -5.564 1.00 97.44 82 PHE A N 1
ATOM 638 C CA . PHE A 1 82 ? 8.095 4.045 -5.213 1.00 97.44 82 PHE A CA 1
ATOM 639 C C . PHE A 1 82 ? 8.486 3.177 -6.418 1.00 97.44 82 PHE A C 1
ATOM 641 O O . PHE A 1 82 ? 9.372 2.334 -6.266 1.00 97.44 82 PHE A O 1
ATOM 648 N N . ARG A 1 83 ? 7.869 3.340 -7.602 1.00 97.00 83 ARG A N 1
ATOM 649 C CA . ARG A 1 83 ? 8.137 2.467 -8.768 1.00 97.00 83 ARG A CA 1
ATOM 650 C C . ARG A 1 83 ? 9.004 3.073 -9.848 1.00 97.00 83 ARG A C 1
ATOM 652 O O . ARG A 1 83 ? 9.784 2.321 -10.436 1.00 97.00 83 ARG A O 1
ATOM 659 N N . LYS A 1 84 ? 8.886 4.376 -10.109 1.00 93.88 84 LYS A N 1
ATOM 660 C CA . LYS A 1 84 ? 9.646 5.031 -11.181 1.00 93.88 84 LYS A CA 1
ATOM 661 C C . LYS A 1 84 ? 11.139 4.730 -11.056 1.00 93.88 84 LYS A C 1
ATOM 663 O O . LYS A 1 84 ? 11.713 4.839 -9.974 1.00 93.88 84 LYS A O 1
ATOM 668 N N . GLY A 1 85 ? 11.745 4.287 -12.155 1.00 90.00 85 GLY A N 1
ATOM 669 C CA . GLY A 1 85 ? 13.157 3.895 -12.217 1.00 90.00 85 GLY A CA 1
ATOM 670 C C . GLY A 1 85 ? 13.541 2.579 -11.516 1.00 90.00 85 GLY A C 1
ATOM 671 O O . GLY A 1 85 ? 14.709 2.195 -11.561 1.00 90.00 85 GLY A O 1
ATOM 672 N N . SER A 1 86 ? 12.615 1.850 -10.879 1.00 89.62 86 SER A N 1
ATOM 673 C CA . SER A 1 86 ? 12.931 0.580 -10.192 1.00 89.62 86 SER A CA 1
ATOM 674 C C . SER A 1 86 ? 13.002 -0.645 -11.121 1.00 89.62 86 SER A C 1
ATOM 676 O O . SER A 1 86 ? 13.527 -1.685 -10.724 1.00 89.62 86 SER A O 1
ATOM 678 N N . GLN A 1 87 ? 12.529 -0.534 -12.366 1.00 89.25 87 GLN A N 1
ATOM 679 C CA . GLN A 1 87 ? 12.377 -1.638 -13.326 1.00 89.25 87 GLN A CA 1
ATOM 680 C C . GLN A 1 87 ? 13.687 -2.352 -13.687 1.00 89.25 87 GLN A C 1
ATOM 682 O O . GLN A 1 87 ? 13.672 -3.535 -14.029 1.00 89.25 87 GLN A O 1
ATOM 687 N N . TYR A 1 88 ? 14.826 -1.670 -13.582 1.00 86.38 88 TYR A N 1
ATOM 688 C CA . TYR A 1 88 ? 16.117 -2.185 -14.043 1.00 86.38 88 TYR A CA 1
ATOM 689 C C . TYR A 1 88 ? 16.732 -3.232 -13.115 1.00 86.38 88 TYR A C 1
ATOM 691 O O . TYR A 1 88 ? 17.675 -3.925 -13.492 1.00 86.38 88 TYR A O 1
ATOM 699 N N . SER A 1 89 ? 16.234 -3.356 -11.883 1.00 93.81 89 SER A N 1
ATOM 700 C CA . SER A 1 89 ? 16.813 -4.273 -10.909 1.00 93.81 89 SER A CA 1
ATOM 701 C C . SER A 1 89 ? 15.767 -4.829 -9.960 1.00 93.81 89 SER A C 1
ATOM 703 O O . SER A 1 89 ? 15.104 -4.096 -9.229 1.00 93.81 89 SER A O 1
ATOM 705 N N . TRP A 1 90 ? 15.702 -6.157 -9.868 1.00 95.56 90 TRP A N 1
ATOM 706 C CA . TRP A 1 90 ? 14.911 -6.827 -8.836 1.00 95.56 90 TRP A CA 1
ATOM 707 C C . TRP A 1 90 ? 15.328 -6.416 -7.425 1.00 95.56 90 TRP A C 1
ATOM 709 O O . TRP A 1 90 ? 14.478 -6.297 -6.546 1.00 95.56 90 TRP A O 1
ATOM 719 N N . LEU A 1 91 ? 16.613 -6.118 -7.211 1.00 96.75 91 LEU A N 1
ATOM 720 C CA . LEU A 1 91 ? 17.080 -5.592 -5.933 1.00 96.75 91 LEU A CA 1
ATOM 721 C C . LEU A 1 91 ? 16.501 -4.197 -5.653 1.00 96.75 91 LEU A C 1
ATOM 723 O O . LEU A 1 91 ? 16.145 -3.915 -4.511 1.00 96.75 91 LEU A O 1
ATOM 727 N N . ALA A 1 92 ? 16.377 -3.339 -6.671 1.00 96.44 92 ALA A N 1
ATOM 728 C CA . ALA A 1 92 ? 15.725 -2.038 -6.524 1.00 96.44 92 ALA A CA 1
ATOM 729 C C . ALA A 1 92 ? 14.237 -2.201 -6.182 1.00 96.44 92 ALA A C 1
ATOM 731 O O . ALA A 1 92 ? 13.764 -1.557 -5.251 1.00 96.44 92 ALA A O 1
ATOM 732 N N . ILE A 1 93 ? 13.528 -3.124 -6.842 1.00 97.75 93 ILE A N 1
ATOM 733 C CA . ILE A 1 93 ? 12.123 -3.434 -6.530 1.00 97.75 93 ILE A CA 1
ATOM 734 C C . ILE A 1 93 ? 11.971 -3.911 -5.085 1.00 97.75 93 ILE A C 1
ATOM 736 O O . ILE A 1 93 ? 11.121 -3.396 -4.361 1.00 97.75 93 ILE A O 1
ATOM 740 N N . ILE A 1 94 ? 12.803 -4.855 -4.635 1.00 98.00 94 ILE A N 1
ATOM 741 C CA . ILE A 1 94 ? 12.766 -5.361 -3.255 1.00 98.00 94 ILE A CA 1
ATOM 742 C C . ILE A 1 94 ? 13.009 -4.221 -2.262 1.00 98.00 94 ILE A C 1
ATOM 744 O O . ILE A 1 94 ? 12.222 -4.045 -1.332 1.00 98.00 94 ILE A O 1
ATOM 748 N N . LYS A 1 95 ? 14.047 -3.402 -2.482 1.00 97.75 95 LYS A N 1
ATOM 749 C CA . LYS A 1 95 ? 14.356 -2.249 -1.623 1.00 97.75 95 LYS A CA 1
ATOM 750 C C . LYS A 1 95 ? 13.191 -1.264 -1.554 1.00 97.75 95 LYS A C 1
ATOM 752 O O . LYS A 1 95 ? 12.763 -0.921 -0.457 1.00 97.75 95 LYS A O 1
ATOM 757 N N . GLN A 1 96 ? 12.636 -0.871 -2.699 1.00 97.88 96 GLN A N 1
ATOM 758 C CA . GLN A 1 96 ? 11.505 0.058 -2.751 1.00 97.88 96 GLN A CA 1
ATOM 759 C C . GLN A 1 96 ? 10.238 -0.524 -2.127 1.00 97.88 96 GLN A C 1
ATOM 761 O O . GLN A 1 96 ? 9.440 0.217 -1.570 1.00 97.88 96 GLN A O 1
ATOM 766 N N . SER A 1 97 ? 10.057 -1.843 -2.169 1.00 98.19 97 SER A N 1
ATOM 767 C CA . SER A 1 97 ? 8.928 -2.519 -1.521 1.00 98.19 97 SER A CA 1
ATOM 768 C C . SER A 1 97 ? 9.045 -2.499 -0.000 1.00 98.19 97 SER A C 1
ATOM 770 O O . SER A 1 97 ? 8.061 -2.231 0.681 1.00 98.19 97 SER A O 1
ATOM 772 N N . ILE A 1 98 ? 10.254 -2.711 0.528 1.00 98.25 98 ILE A N 1
ATOM 773 C CA . ILE A 1 98 ? 10.531 -2.594 1.966 1.00 98.25 98 ILE A CA 1
ATOM 774 C C . ILE A 1 98 ? 10.353 -1.146 2.429 1.00 98.25 98 ILE A C 1
ATOM 776 O O . ILE A 1 98 ? 9.699 -0.902 3.438 1.00 98.25 98 ILE A O 1
ATOM 780 N N . ILE A 1 99 ? 10.893 -0.179 1.679 1.00 98.00 99 ILE A N 1
ATOM 781 C CA . ILE A 1 99 ? 10.741 1.248 1.997 1.00 98.00 99 ILE A CA 1
ATOM 782 C C . ILE A 1 99 ? 9.263 1.646 1.947 1.00 98.00 99 ILE A C 1
ATOM 784 O O . ILE A 1 99 ? 8.796 2.291 2.877 1.00 98.00 99 ILE A O 1
ATOM 788 N N . PHE A 1 100 ? 8.518 1.219 0.922 1.00 97.94 100 PHE A N 1
ATOM 789 C CA . PHE A 1 100 ? 7.071 1.423 0.820 1.00 97.94 100 PHE A CA 1
ATOM 790 C C . PHE A 1 100 ? 6.346 0.927 2.075 1.00 97.94 100 PHE A C 1
ATOM 792 O O . PHE A 1 100 ? 5.594 1.677 2.694 1.00 97.94 100 PHE A O 1
ATOM 799 N N . GLY A 1 101 ? 6.611 -0.312 2.494 1.00 97.38 101 GLY A N 1
ATOM 800 C CA . GLY A 1 101 ? 6.002 -0.880 3.691 1.00 97.38 101 GLY A CA 1
ATOM 801 C C . GLY A 1 101 ? 6.355 -0.097 4.959 1.00 97.38 101 GLY A C 1
ATOM 802 O O . GLY A 1 101 ? 5.470 0.327 5.699 1.00 97.38 101 GLY A O 1
ATOM 803 N N . LEU A 1 102 ? 7.641 0.180 5.183 1.00 96.81 102 LEU A N 1
ATOM 804 C CA . LEU A 1 102 ? 8.113 0.908 6.366 1.00 96.81 102 LEU A CA 1
ATOM 805 C C . LEU A 1 102 ? 7.702 2.386 6.385 1.00 96.81 102 LEU A C 1
ATOM 807 O O . LEU A 1 102 ? 7.569 2.960 7.465 1.00 96.81 102 LEU A O 1
ATOM 811 N N . PHE A 1 103 ? 7.449 3.007 5.231 1.00 96.50 103 PHE A N 1
ATOM 812 C CA . PHE A 1 103 ?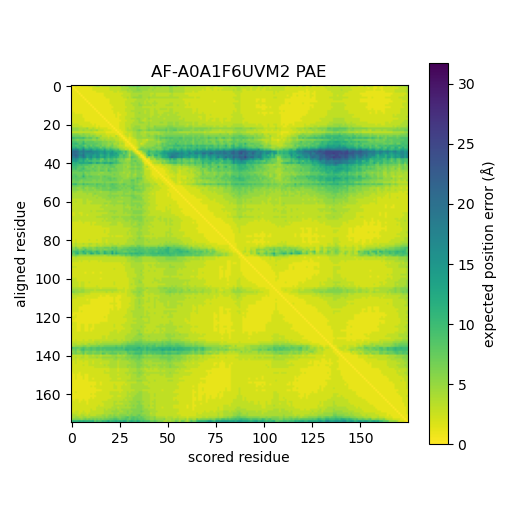 6.932 4.376 5.158 1.00 96.50 103 PHE A CA 1
ATOM 813 C C . PHE A 1 103 ? 5.574 4.497 5.859 1.00 96.50 103 PHE A C 1
ATOM 815 O O . PHE A 1 103 ? 5.284 5.515 6.484 1.00 96.50 103 PHE A O 1
ATOM 822 N N . HIS A 1 104 ? 4.773 3.428 5.866 1.00 94.38 104 HIS A N 1
ATOM 823 C CA . HIS A 1 104 ? 3.493 3.410 6.570 1.00 94.38 104 HIS A CA 1
ATOM 824 C C . HIS A 1 104 ? 3.646 3.495 8.096 1.00 94.38 104 HIS A C 1
ATOM 826 O O . HIS A 1 104 ? 2.723 3.927 8.791 1.00 94.38 104 HIS A O 1
ATOM 832 N N . CYS A 1 105 ? 4.822 3.177 8.641 1.00 93.25 105 CYS A N 1
ATOM 833 C CA . CYS A 1 105 ? 5.100 3.425 10.051 1.00 93.25 105 CYS A CA 1
ATOM 834 C C . CYS A 1 105 ? 5.049 4.926 10.380 1.00 93.25 105 CYS A C 1
ATOM 836 O O . CYS A 1 105 ? 4.660 5.282 11.488 1.00 93.25 105 CYS A O 1
ATOM 838 N N . ILE A 1 106 ? 5.357 5.817 9.426 1.00 91.69 106 ILE A N 1
ATOM 839 C CA . ILE A 1 106 ? 5.277 7.279 9.609 1.00 91.69 106 ILE A CA 1
ATOM 840 C C . ILE A 1 106 ? 3.833 7.722 9.821 1.00 91.69 106 ILE A C 1
ATOM 842 O O . ILE A 1 106 ? 3.582 8.590 10.651 1.00 91.69 106 ILE A O 1
ATOM 846 N N . VAL A 1 107 ? 2.867 7.088 9.155 1.00 87.31 107 VAL A N 1
ATOM 847 C CA . VAL A 1 107 ? 1.447 7.387 9.386 1.00 87.31 107 VAL A CA 1
ATOM 848 C C . VAL A 1 107 ? 0.891 6.663 10.610 1.00 87.31 107 VAL A C 1
ATOM 850 O O . VAL A 1 107 ? -0.269 6.839 10.930 1.00 87.31 107 VAL A O 1
ATOM 853 N N . GLY A 1 108 ? 1.699 5.898 11.345 1.00 87.12 108 GLY A N 1
ATOM 854 C CA . GLY A 1 108 ? 1.288 5.296 12.612 1.00 87.12 108 GLY A CA 1
ATOM 855 C C . GLY A 1 108 ? 0.759 3.875 12.482 1.00 87.12 108 GLY A C 1
ATOM 856 O O . GLY A 1 108 ? 0.006 3.442 13.353 1.00 87.12 108 GLY A O 1
ATOM 857 N N . ILE A 1 109 ? 1.135 3.161 11.417 1.00 91.19 109 ILE A N 1
ATOM 858 C CA . ILE A 1 109 ? 1.048 1.696 11.339 1.00 91.19 109 ILE A CA 1
ATOM 859 C C . ILE A 1 109 ? 2.186 1.079 12.174 1.00 91.19 109 ILE A C 1
ATOM 861 O O . ILE A 1 109 ? 3.266 1.658 12.290 1.00 91.19 109 ILE A O 1
ATOM 865 N N . SER A 1 110 ? 1.958 -0.091 12.774 1.00 92.50 110 SER A N 1
ATOM 866 C CA . SER A 1 110 ? 2.994 -0.790 13.543 1.00 92.50 110 SER A CA 1
ATOM 867 C C . SER A 1 110 ? 4.112 -1.331 12.648 1.00 92.50 110 SER A C 1
ATOM 869 O O . SER A 1 110 ? 3.895 -1.610 11.467 1.00 92.50 110 SER A O 1
ATOM 871 N N . ILE A 1 111 ? 5.303 -1.556 13.213 1.00 94.06 111 ILE A N 1
ATOM 872 C CA . ILE A 1 111 ? 6.454 -2.093 12.464 1.00 94.06 111 ILE A CA 1
ATOM 873 C C . ILE A 1 111 ? 6.118 -3.450 11.824 1.00 94.06 111 ILE A C 1
ATOM 875 O O . ILE A 1 111 ? 6.474 -3.691 10.673 1.00 94.06 111 ILE A O 1
ATOM 879 N N . ALA A 1 112 ? 5.388 -4.318 12.528 1.00 94.94 112 ALA A N 1
ATOM 880 C CA . ALA A 1 112 ? 4.933 -5.614 12.029 1.00 94.94 112 ALA A CA 1
ATOM 881 C C . ALA A 1 112 ? 4.119 -5.479 10.736 1.00 94.94 112 ALA A C 1
ATOM 883 O O . ALA A 1 112 ? 4.395 -6.168 9.752 1.00 94.94 112 ALA A O 1
ATOM 884 N N . PHE A 1 113 ? 3.139 -4.571 10.717 1.00 94.50 113 PHE A N 1
ATOM 885 C CA . PHE A 1 113 ? 2.332 -4.331 9.524 1.00 94.50 113 PHE A CA 1
ATOM 886 C C . PHE A 1 113 ? 3.093 -3.540 8.458 1.00 94.50 113 PHE A C 1
ATOM 888 O O . PHE A 1 113 ? 2.903 -3.820 7.282 1.00 94.50 113 PHE A O 1
ATOM 895 N N . GLY A 1 114 ? 4.007 -2.639 8.827 1.00 96.00 114 GLY A N 1
ATOM 896 C CA . GLY A 1 114 ? 4.912 -1.990 7.875 1.00 96.00 114 GLY A CA 1
ATOM 897 C C . GLY A 1 114 ? 5.783 -3.005 7.127 1.00 96.00 114 GLY A C 1
ATOM 898 O O . GLY A 1 114 ? 5.872 -2.978 5.902 1.00 96.00 114 GLY A O 1
ATOM 899 N N . LEU A 1 115 ? 6.350 -3.985 7.834 1.00 97.69 115 LEU A N 1
ATOM 900 C CA . LEU A 1 115 ? 7.080 -5.092 7.212 1.00 97.69 115 LEU A CA 1
ATOM 901 C C . LEU A 1 115 ? 6.164 -5.942 6.324 1.00 97.69 115 LEU A C 1
ATOM 903 O O . LEU A 1 115 ? 6.525 -6.219 5.180 1.00 97.69 115 LEU A O 1
ATOM 907 N N . ALA A 1 116 ? 4.968 -6.300 6.799 1.00 98.19 116 ALA A N 1
ATOM 908 C CA . ALA A 1 116 ? 4.001 -7.064 6.011 1.00 98.19 116 ALA A CA 1
ATOM 909 C C . ALA A 1 116 ? 3.554 -6.326 4.735 1.00 98.19 116 ALA A C 1
ATOM 911 O O . ALA A 1 116 ? 3.416 -6.954 3.689 1.00 98.19 116 ALA A O 1
ATOM 912 N N . LEU A 1 117 ? 3.406 -4.998 4.777 1.00 98.19 117 LEU A N 1
ATOM 913 C CA . LEU A 1 117 ? 3.072 -4.153 3.622 1.00 98.19 117 LEU A CA 1
ATOM 914 C C . LEU A 1 117 ? 4.163 -4.143 2.535 1.00 98.19 117 LEU A C 1
ATOM 916 O O . LEU A 1 117 ? 3.896 -3.757 1.395 1.00 98.19 117 LEU A O 1
ATOM 920 N N . SER A 1 118 ? 5.356 -4.666 2.824 1.00 98.44 118 SER A N 1
ATOM 921 C CA . SER A 1 118 ? 6.360 -4.941 1.788 1.00 98.44 118 SER A CA 1
ATOM 922 C C . SER A 1 118 ? 5.890 -6.004 0.787 1.00 98.44 118 SER A C 1
ATOM 924 O O . SER A 1 118 ? 6.335 -5.995 -0.359 1.00 98.44 118 SER A O 1
ATOM 926 N N . ILE A 1 119 ? 4.975 -6.899 1.183 1.00 98.75 119 ILE A N 1
ATOM 927 C CA . ILE A 1 119 ? 4.393 -7.944 0.324 1.00 98.75 119 ILE A CA 1
ATOM 928 C C . ILE A 1 119 ? 3.570 -7.327 -0.821 1.00 98.75 119 ILE A C 1
ATOM 930 O O . ILE A 1 119 ? 3.915 -7.570 -1.983 1.00 98.75 119 ILE A O 1
ATOM 934 N N . PRO A 1 120 ? 2.526 -6.510 -0.563 1.00 98.62 120 PRO A N 1
ATOM 935 C CA . PRO A 1 120 ? 1.801 -5.831 -1.628 1.00 98.62 120 PRO A CA 1
ATOM 936 C C . PRO A 1 120 ? 2.706 -4.847 -2.374 1.00 98.62 120 PRO A C 1
ATOM 938 O O . PRO A 1 120 ? 2.629 -4.789 -3.598 1.00 98.62 120 PRO A O 1
ATOM 941 N N . GLY A 1 121 ? 3.640 -4.170 -1.690 1.00 98.44 121 GLY A N 1
ATOM 942 C CA . GLY A 1 121 ? 4.637 -3.320 -2.347 1.00 98.44 121 GLY A CA 1
ATOM 943 C C . GLY A 1 121 ? 5.451 -4.067 -3.413 1.00 98.44 121 GLY A C 1
ATOM 944 O O . GLY A 1 121 ? 5.609 -3.578 -4.534 1.00 98.44 121 GLY A O 1
ATOM 945 N N . PHE A 1 122 ? 5.897 -5.287 -3.103 1.00 98.62 122 PHE A N 1
ATOM 946 C CA . PHE A 1 122 ? 6.611 -6.139 -4.052 1.00 98.62 122 PHE A CA 1
ATOM 947 C C . PHE A 1 122 ? 5.700 -6.635 -5.168 1.00 98.62 122 PHE A C 1
ATOM 949 O O . PHE A 1 122 ? 6.095 -6.628 -6.333 1.00 98.62 122 PHE A O 1
ATOM 956 N N . PHE A 1 123 ? 4.465 -7.016 -4.845 1.00 98.69 123 PHE A N 1
ATOM 957 C CA . PHE A 1 123 ? 3.474 -7.411 -5.840 1.00 98.69 123 PHE A CA 1
ATOM 958 C C . PHE A 1 123 ? 3.201 -6.292 -6.860 1.00 98.69 123 PHE A C 1
ATOM 960 O O . PHE A 1 123 ? 3.179 -6.558 -8.064 1.00 98.69 123 PHE A O 1
ATOM 967 N N . TYR A 1 124 ? 3.071 -5.037 -6.419 1.00 98.50 124 TYR A N 1
ATOM 968 C CA . TYR A 1 124 ? 2.900 -3.892 -7.320 1.00 98.50 124 TYR A CA 1
ATOM 969 C C . TYR A 1 124 ? 4.157 -3.643 -8.154 1.00 98.50 124 TYR A C 1
ATOM 971 O O . TYR A 1 124 ? 4.052 -3.473 -9.368 1.00 98.50 124 TYR A O 1
ATOM 979 N N . GLY A 1 125 ? 5.344 -3.720 -7.543 1.00 98.38 125 GLY A N 1
ATOM 980 C CA . GLY A 1 125 ? 6.623 -3.627 -8.253 1.00 98.38 125 GLY A CA 1
ATOM 981 C C . GLY A 1 125 ? 6.814 -4.717 -9.310 1.00 98.38 125 GLY A C 1
ATOM 982 O O . GLY A 1 125 ? 7.293 -4.442 -10.409 1.00 98.38 125 GLY A O 1
ATOM 983 N N . PHE A 1 126 ? 6.362 -5.939 -9.031 1.00 98.38 126 PHE A N 1
ATOM 984 C CA . PHE A 1 126 ? 6.335 -7.034 -9.997 1.00 98.38 126 PHE A CA 1
ATOM 985 C C . PHE A 1 126 ? 5.396 -6.733 -11.173 1.00 98.38 126 PHE A C 1
ATOM 987 O O . PHE A 1 126 ? 5.780 -6.938 -12.325 1.00 98.38 126 PHE A O 1
ATOM 994 N N . LYS A 1 127 ? 4.176 -6.239 -10.911 1.00 98.19 127 LYS A N 1
ATOM 995 C CA . LYS A 1 127 ? 3.220 -5.867 -11.971 1.00 98.19 127 LYS A CA 1
ATOM 996 C C . LYS A 1 127 ? 3.750 -4.710 -12.818 1.00 98.19 127 LYS A C 1
ATOM 998 O O . LYS A 1 127 ? 3.687 -4.807 -14.040 1.00 98.19 127 LYS A O 1
ATOM 1003 N N . TYR A 1 128 ? 4.324 -3.693 -12.179 1.00 98.44 128 TYR A N 1
ATOM 1004 C CA . TYR A 1 128 ? 5.015 -2.579 -12.826 1.00 98.44 128 TYR A CA 1
ATOM 1005 C C . TYR A 1 128 ? 6.102 -3.090 -13.778 1.00 98.44 128 TYR A C 1
ATOM 1007 O O . TYR A 1 128 ? 5.987 -2.915 -14.989 1.00 98.44 128 TYR A O 1
ATOM 1015 N N . LYS A 1 129 ? 7.100 -3.820 -13.261 1.00 97.88 129 LYS A N 1
ATOM 1016 C CA . LYS A 1 129 ? 8.217 -4.314 -14.074 1.00 97.88 129 LYS A CA 1
ATOM 1017 C C . LYS A 1 129 ? 7.751 -5.215 -15.214 1.00 97.88 129 LYS A C 1
ATOM 1019 O O . LYS A 1 129 ? 8.169 -5.029 -16.347 1.00 97.88 129 LYS A O 1
ATOM 1024 N N . LYS A 1 130 ? 6.850 -6.161 -14.938 1.00 97.00 130 LYS A N 1
ATOM 1025 C CA . LYS A 1 130 ? 6.327 -7.076 -15.959 1.00 97.00 130 LYS A CA 1
ATOM 1026 C C . LYS A 1 130 ? 5.670 -6.334 -17.126 1.00 97.00 130 LYS A C 1
ATOM 1028 O O . LYS A 1 130 ? 5.746 -6.810 -18.254 1.00 97.00 130 LYS A O 1
ATOM 1033 N N . HIS A 1 131 ? 4.963 -5.239 -16.854 1.00 96.69 131 HIS A N 1
ATOM 1034 C CA . HIS A 1 131 ? 4.316 -4.450 -17.901 1.00 96.69 131 HIS A CA 1
ATOM 1035 C C . HIS A 1 131 ? 5.286 -3.501 -18.599 1.00 96.69 131 HIS A C 1
ATOM 1037 O O . HIS A 1 131 ? 5.188 -3.362 -19.812 1.00 96.69 131 HIS A O 1
ATOM 1043 N N . PHE A 1 132 ? 6.253 -2.941 -17.872 1.00 97.38 132 PHE A N 1
ATOM 1044 C CA . PHE A 1 132 ? 7.338 -2.168 -18.465 1.00 97.38 132 PHE A CA 1
ATOM 1045 C C . PHE A 1 132 ? 8.137 -3.014 -19.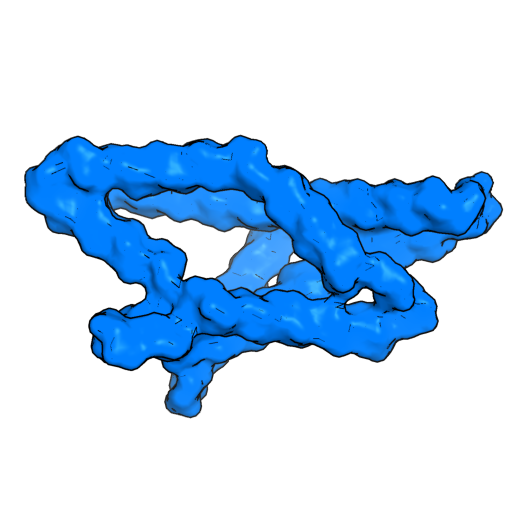467 1.00 97.38 132 PHE A C 1
ATOM 1047 O O . PHE A 1 132 ? 8.177 -2.677 -20.645 1.00 97.38 132 PHE A O 1
ATOM 1054 N N . ASP A 1 133 ? 8.648 -4.173 -19.033 1.00 96.00 133 ASP A N 1
ATOM 1055 C CA . ASP A 1 133 ? 9.467 -5.074 -19.858 1.00 96.00 133 ASP A CA 1
ATOM 1056 C C . ASP A 1 133 ? 8.723 -5.538 -21.130 1.00 96.00 133 ASP A C 1
ATOM 1058 O O . ASP A 1 133 ? 9.336 -5.786 -22.159 1.00 96.00 133 ASP A O 1
ATOM 1062 N N . ARG A 1 134 ? 7.388 -5.659 -21.079 1.00 95.25 134 ARG A N 1
ATOM 1063 C CA . ARG A 1 134 ? 6.561 -6.033 -22.243 1.00 95.25 134 ARG A CA 1
ATOM 1064 C C . ARG A 1 134 ? 6.349 -4.896 -23.237 1.00 95.25 134 ARG A C 1
ATOM 1066 O O . ARG A 1 134 ? 6.104 -5.165 -24.408 1.00 95.25 134 ARG A O 1
ATOM 1073 N N . ASN A 1 135 ? 6.347 -3.661 -22.752 1.00 95.50 135 ASN A N 1
ATOM 1074 C CA . ASN A 1 135 ? 5.978 -2.492 -23.536 1.00 95.50 135 ASN A CA 1
ATOM 1075 C C . ASN A 1 135 ? 7.201 -1.720 -24.041 1.00 95.50 135 ASN A C 1
ATOM 1077 O O . ASN A 1 135 ? 7.077 -1.041 -25.052 1.00 95.50 135 ASN A O 1
ATOM 1081 N N . GLU A 1 136 ? 8.363 -1.834 -23.391 1.00 94.06 136 GLU A N 1
ATOM 1082 C CA . GLU A 1 136 ? 9.604 -1.149 -23.792 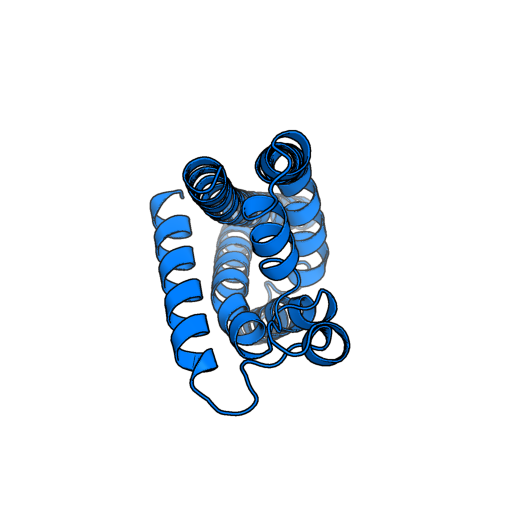1.00 94.06 136 GLU A CA 1
ATOM 1083 C C . GLU A 1 136 ? 10.092 -1.576 -25.189 1.00 94.06 136 GLU A C 1
ATOM 1085 O O . GLU A 1 136 ? 10.714 -0.792 -25.897 1.00 94.06 136 GLU A O 1
ATOM 1090 N N . GLU A 1 137 ? 9.751 -2.788 -25.635 1.00 91.12 137 GLU A N 1
ATOM 1091 C CA . GLU A 1 137 ? 10.069 -3.260 -26.991 1.00 91.12 137 GLU A CA 1
ATOM 1092 C C . GLU A 1 137 ? 9.202 -2.606 -28.087 1.00 91.12 137 GLU A C 1
ATOM 1094 O O . GLU A 1 137 ? 9.538 -2.686 -29.269 1.00 91.12 137 GLU A O 1
ATOM 1099 N N . ILE A 1 138 ? 8.070 -1.993 -27.719 1.00 94.12 138 ILE A N 1
ATOM 1100 C CA . ILE A 1 138 ? 7.016 -1.558 -28.654 1.00 94.12 138 ILE A CA 1
ATOM 1101 C C . ILE A 1 138 ? 6.762 -0.046 -28.568 1.00 94.12 138 ILE A C 1
ATOM 1103 O O . ILE A 1 138 ? 6.454 0.590 -29.577 1.00 94.12 138 ILE A O 1
ATOM 1107 N N . LEU A 1 139 ? 6.844 0.528 -27.369 1.00 94.62 139 LEU A N 1
ATOM 1108 C CA . LEU A 1 139 ? 6.516 1.919 -27.073 1.00 94.62 139 LEU A CA 1
ATOM 1109 C C . LEU A 1 139 ? 7.775 2.735 -26.778 1.00 94.62 139 LEU A C 1
ATOM 1111 O O . LEU A 1 139 ? 8.810 2.196 -26.396 1.00 94.62 139 LEU A O 1
ATOM 1115 N N . ASP A 1 140 ? 7.656 4.061 -26.886 1.00 95.81 140 ASP A N 1
ATOM 1116 C CA . ASP A 1 140 ? 8.654 4.961 -26.305 1.00 95.81 140 ASP A CA 1
ATOM 1117 C C . ASP A 1 140 ? 8.785 4.709 -24.796 1.00 95.81 140 ASP A C 1
ATOM 1119 O O . ASP A 1 140 ? 7.798 4.413 -24.116 1.00 95.81 140 ASP A O 1
ATOM 1123 N N . TYR A 1 141 ? 9.998 4.884 -24.269 1.00 93.88 141 TYR A N 1
ATOM 1124 C CA . TYR A 1 141 ? 10.317 4.678 -22.859 1.00 93.88 141 TYR A CA 1
ATOM 1125 C C . TYR A 1 141 ? 9.325 5.368 -21.911 1.00 93.88 141 TYR A C 1
ATOM 1127 O O . TYR A 1 141 ? 8.847 4.758 -20.953 1.00 93.88 141 TYR A O 1
ATOM 1135 N N . SER A 1 142 ? 8.999 6.638 -22.179 1.00 95.00 142 SER A N 1
ATOM 1136 C CA . SER A 1 142 ? 8.119 7.433 -21.315 1.00 95.00 142 SER A CA 1
ATOM 1137 C C . SER A 1 142 ? 6.699 6.867 -21.268 1.00 95.00 142 SER A C 1
ATOM 1139 O O . SER A 1 142 ? 6.098 6.790 -20.196 1.00 95.00 142 SER A O 1
ATOM 1141 N N . LEU A 1 143 ? 6.201 6.389 -22.411 1.00 96.38 143 LEU A N 1
ATOM 1142 C CA . LEU A 1 143 ? 4.894 5.749 -22.530 1.00 96.38 143 LEU A CA 1
ATOM 1143 C C . LEU A 1 143 ? 4.892 4.360 -21.883 1.00 96.38 143 LEU A C 1
ATOM 1145 O O . LEU A 1 143 ? 3.951 4.021 -21.168 1.00 96.38 143 LEU A O 1
ATOM 1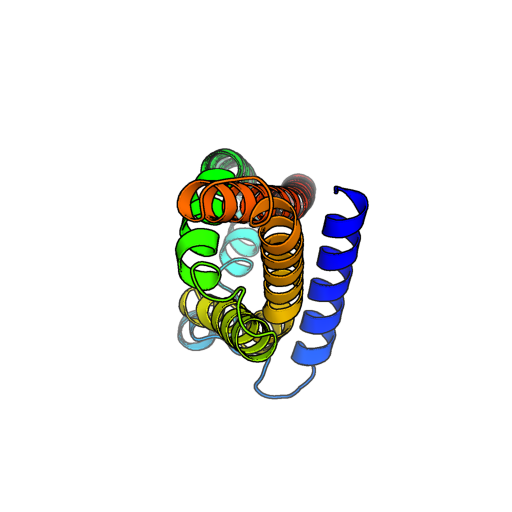149 N N . ALA A 1 144 ? 5.951 3.567 -22.074 1.00 96.56 144 ALA A N 1
ATOM 1150 C CA . ALA A 1 144 ? 6.096 2.267 -21.421 1.00 96.56 144 ALA A CA 1
ATOM 1151 C C . ALA A 1 144 ? 6.120 2.400 -19.886 1.00 96.56 144 ALA A C 1
ATOM 1153 O O . ALA A 1 144 ? 5.470 1.616 -19.187 1.00 96.56 144 ALA A O 1
ATOM 1154 N N . GLU A 1 145 ? 6.817 3.414 -19.359 1.00 96.94 145 GLU A N 1
ATOM 1155 C CA . GLU A 1 145 ? 6.838 3.733 -17.928 1.00 96.94 145 GLU A CA 1
ATOM 1156 C C . GLU A 1 145 ? 5.458 4.180 -17.431 1.00 96.94 145 GLU A C 1
ATOM 1158 O O . GLU A 1 145 ? 4.972 3.666 -16.421 1.00 96.94 145 GLU A O 1
ATOM 1163 N N . GLU A 1 146 ? 4.786 5.084 -18.144 1.00 97.00 146 GLU A N 1
ATOM 1164 C CA . GLU A 1 146 ? 3.460 5.572 -17.761 1.00 97.00 146 GLU A CA 1
ATOM 1165 C C . GLU A 1 146 ? 2.410 4.450 -17.691 1.00 97.00 146 GLU A C 1
ATOM 1167 O O . GLU A 1 146 ? 1.664 4.362 -16.702 1.00 97.00 146 GLU A O 1
ATOM 1172 N N . GLU A 1 147 ? 2.397 3.567 -18.693 1.00 97.25 147 GLU A N 1
ATOM 1173 C CA . GLU A 1 147 ? 1.538 2.383 -18.752 1.00 97.25 147 GLU A CA 1
ATOM 1174 C C . GLU A 1 147 ? 1.841 1.414 -17.603 1.00 97.25 147 GLU A C 1
ATOM 1176 O O . GLU A 1 147 ? 0.931 0.933 -16.920 1.00 97.25 147 GLU A O 1
ATOM 1181 N N . ALA A 1 148 ? 3.121 1.165 -17.315 1.00 97.94 148 ALA A N 1
ATOM 1182 C CA . ALA A 1 148 ? 3.527 0.307 -16.208 1.00 97.94 148 ALA A CA 1
ATOM 1183 C C . ALA A 1 148 ? 3.054 0.853 -14.849 1.00 97.94 148 ALA A C 1
ATOM 1185 O O . ALA A 1 148 ? 2.544 0.089 -14.019 1.00 97.94 148 ALA A O 1
ATOM 1186 N N . ILE A 1 149 ? 3.163 2.170 -14.625 1.00 98.25 149 ILE A N 1
ATOM 1187 C CA . ILE A 1 149 ? 2.642 2.825 -13.413 1.00 98.25 149 ILE A CA 1
ATOM 1188 C C . ILE A 1 149 ? 1.120 2.734 -13.376 1.00 98.25 149 ILE A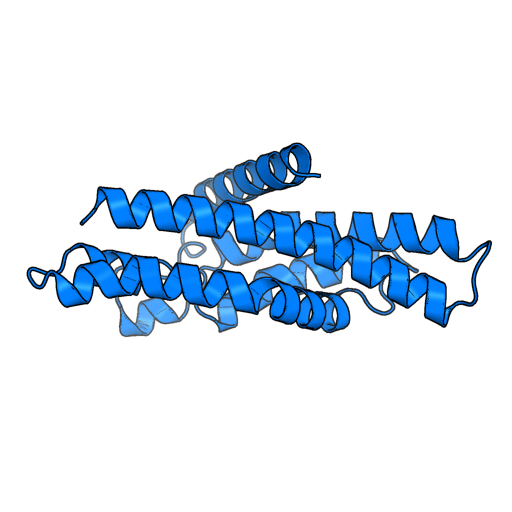 C 1
ATOM 1190 O O . ILE A 1 149 ? 0.546 2.551 -12.305 1.00 98.25 149 ILE A O 1
ATOM 1194 N N . LEU A 1 150 ? 0.431 2.878 -14.512 1.00 98.31 150 LEU A N 1
ATOM 1195 C CA . LEU A 1 150 ? -1.032 2.811 -14.548 1.00 98.31 150 LEU A CA 1
ATOM 1196 C C . LEU A 1 150 ? -1.520 1.420 -14.150 1.00 98.31 150 LEU A C 1
ATOM 1198 O O . LEU A 1 150 ? -2.451 1.284 -13.350 1.00 98.31 150 LEU A O 1
ATOM 1202 N N . VAL A 1 151 ? -0.839 0.384 -14.632 1.00 98.38 151 VAL A N 1
ATOM 1203 C CA . VAL A 1 151 ? -1.127 -0.990 -14.237 1.00 98.38 151 VAL A CA 1
ATOM 1204 C C . VAL A 1 151 ? -0.883 -1.187 -12.744 1.00 98.38 151 VAL A C 1
ATOM 1206 O O . VAL A 1 151 ? -1.784 -1.663 -12.053 1.00 98.38 151 VAL A O 1
ATOM 1209 N N . SER A 1 152 ? 0.280 -0.802 -12.210 1.00 98.44 152 SER A N 1
ATOM 1210 C CA . SER A 1 152 ? 0.553 -0.987 -10.779 1.00 98.44 152 SER A CA 1
ATOM 1211 C C . SER A 1 152 ? -0.411 -0.180 -9.897 1.00 98.44 152 SER A C 1
ATOM 1213 O O . SER A 1 152 ? -0.943 -0.720 -8.928 1.00 98.44 152 SER A O 1
ATOM 1215 N N . THR A 1 153 ? -0.767 1.040 -10.316 1.00 98.69 153 THR A N 1
ATOM 1216 C CA . THR A 1 153 ? -1.816 1.877 -9.705 1.00 98.69 153 THR A CA 1
ATOM 1217 C C . THR A 1 153 ? -3.157 1.153 -9.673 1.00 98.69 153 THR A C 1
ATOM 1219 O O . THR A 1 153 ? -3.859 1.200 -8.667 1.00 98.69 153 THR A O 1
ATOM 1222 N N . THR A 1 154 ? -3.525 0.453 -10.746 1.00 98.56 154 THR A N 1
ATOM 1223 C CA . THR A 1 15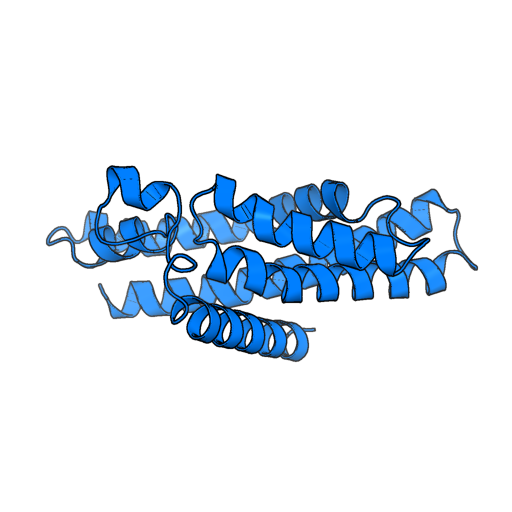4 ? -4.803 -0.269 -10.824 1.00 98.56 154 THR A CA 1
ATOM 1224 C C . THR A 1 154 ? -4.841 -1.444 -9.841 1.00 98.56 154 THR A C 1
ATOM 1226 O O . THR A 1 154 ? -5.830 -1.618 -9.126 1.00 98.56 154 THR A O 1
ATOM 1229 N N . TYR A 1 155 ? -3.753 -2.217 -9.734 1.00 98.75 155 TYR A N 1
ATOM 1230 C CA . TYR A 1 155 ? -3.651 -3.304 -8.748 1.00 98.75 155 TYR A CA 1
ATOM 1231 C C . TYR A 1 155 ? -3.640 -2.781 -7.308 1.00 98.75 155 TYR A C 1
ATOM 1233 O O . TYR A 1 155 ? -4.316 -3.355 -6.452 1.00 98.75 155 TYR A O 1
ATOM 1241 N N . HIS A 1 156 ? -2.920 -1.687 -7.056 1.00 98.62 156 HIS A N 1
ATOM 1242 C CA . HIS A 1 156 ? -2.867 -1.034 -5.753 1.00 98.62 156 HIS A CA 1
ATOM 1243 C C . HIS A 1 156 ? -4.242 -0.478 -5.354 1.00 98.62 156 HIS A C 1
ATOM 1245 O O . HIS A 1 156 ? -4.744 -0.764 -4.269 1.00 98.62 156 HIS A O 1
ATOM 1251 N N . THR A 1 157 ? -4.924 0.209 -6.271 1.00 98.62 157 THR A N 1
ATOM 1252 C CA . THR A 1 157 ? -6.293 0.700 -6.061 1.00 98.62 157 THR A CA 1
ATOM 1253 C C . THR A 1 157 ? -7.246 -0.450 -5.755 1.00 98.62 157 THR A C 1
ATOM 1255 O O . THR A 1 157 ? -7.982 -0.377 -4.779 1.00 98.62 157 THR A O 1
ATOM 1258 N N . MET A 1 158 ? -7.215 -1.539 -6.532 1.00 98.62 158 MET A N 1
ATOM 1259 C CA . MET A 1 158 ? -8.069 -2.706 -6.284 1.00 98.62 158 MET A CA 1
ATOM 1260 C C . MET A 1 158 ? -7.803 -3.320 -4.903 1.00 98.62 158 MET A C 1
ATOM 1262 O O . MET A 1 158 ? -8.749 -3.621 -4.181 1.00 98.62 158 MET A O 1
ATOM 1266 N N . TYR A 1 159 ? -6.536 -3.470 -4.507 1.00 98.62 159 TYR A N 1
ATOM 1267 C CA . TYR A 1 159 ? -6.174 -3.947 -3.170 1.00 98.62 159 TYR A CA 1
ATOM 1268 C C . TYR A 1 159 ? -6.739 -3.035 -2.068 1.00 98.62 159 TYR A C 1
ATOM 1270 O O . TYR A 1 159 ? -7.404 -3.523 -1.152 1.00 98.62 159 TYR A O 1
ATOM 1278 N N . ASN A 1 160 ? -6.546 -1.717 -2.187 1.00 97.75 160 ASN A N 1
ATOM 1279 C CA . ASN A 1 160 ? -7.033 -0.751 -1.201 1.00 97.75 160 ASN A CA 1
ATOM 1280 C C . ASN A 1 160 ? -8.567 -0.714 -1.153 1.00 97.75 160 ASN A C 1
ATOM 1282 O O . ASN A 1 160 ? -9.141 -0.646 -0.071 1.00 97.75 160 ASN A O 1
ATOM 1286 N N . MET A 1 161 ? -9.242 -0.829 -2.299 1.00 98.12 161 MET A N 1
ATOM 1287 C CA . MET A 1 161 ? -10.704 -0.880 -2.375 1.00 98.12 161 MET A CA 1
ATOM 1288 C C . MET A 1 161 ? -11.271 -2.124 -1.694 1.00 98.12 161 MET A C 1
ATOM 1290 O O . MET A 1 161 ? -12.248 -2.018 -0.958 1.00 98.12 161 MET A O 1
ATOM 1294 N N . ILE A 1 162 ? -10.648 -3.292 -1.879 1.00 98.06 162 ILE A N 1
ATOM 1295 C CA . ILE A 1 162 ? -11.040 -4.515 -1.166 1.00 98.06 162 ILE A CA 1
ATOM 1296 C C . ILE A 1 162 ? -10.895 -4.305 0.346 1.00 98.06 162 ILE A C 1
ATOM 1298 O O . ILE A 1 162 ? -11.833 -4.587 1.091 1.00 98.06 162 ILE A O 1
ATOM 1302 N N . ALA A 1 163 ? -9.752 -3.780 0.800 1.00 95.56 163 ALA A N 1
ATOM 1303 C CA . ALA A 1 163 ? -9.518 -3.512 2.217 1.00 95.56 163 ALA A CA 1
ATOM 1304 C C . ALA A 1 163 ? -10.549 -2.522 2.791 1.00 95.56 163 ALA A C 1
ATOM 1306 O O . ALA A 1 163 ? -11.140 -2.787 3.836 1.00 95.56 163 ALA A O 1
ATOM 1307 N N . VAL A 1 164 ? -10.826 -1.423 2.085 1.00 94.62 164 VAL A N 1
ATOM 1308 C CA . VAL A 1 164 ? -11.817 -0.419 2.495 1.00 94.62 164 VAL A CA 1
ATOM 1309 C C . VAL A 1 164 ? -13.232 -0.989 2.537 1.00 94.62 164 VAL A C 1
ATOM 1311 O O . VAL A 1 164 ? -13.948 -0.728 3.498 1.00 94.62 164 VAL A O 1
ATOM 1314 N N . ILE A 1 165 ? -13.642 -1.802 1.562 1.00 95.06 165 ILE A N 1
ATOM 1315 C CA . ILE A 1 165 ? -14.966 -2.443 1.578 1.00 95.06 165 ILE A CA 1
ATOM 1316 C C . ILE A 1 165 ? -15.114 -3.350 2.805 1.00 95.06 165 ILE A C 1
ATOM 1318 O O . ILE A 1 165 ? -16.144 -3.301 3.475 1.00 95.06 165 ILE A O 1
ATOM 1322 N N . LEU A 1 166 ? -14.086 -4.136 3.142 1.00 93.25 166 LEU A N 1
ATOM 1323 C CA . LEU A 1 166 ? -14.103 -4.959 4.355 1.00 93.25 166 LEU A CA 1
ATOM 1324 C C . LEU A 1 166 ? -14.218 -4.097 5.620 1.00 93.25 166 LEU A C 1
ATOM 1326 O O . LEU A 1 166 ? -15.003 -4.427 6.506 1.00 93.25 166 LEU A O 1
ATOM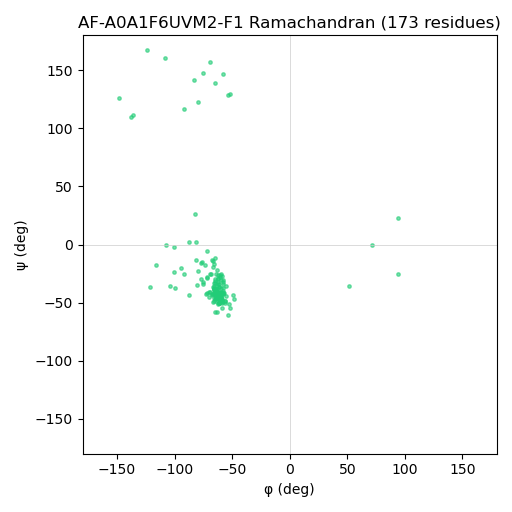 1330 N N . LEU A 1 167 ? -13.499 -2.972 5.686 1.00 90.50 167 LEU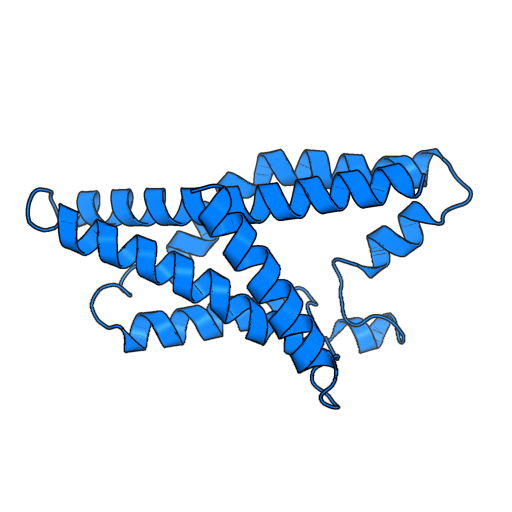 A N 1
ATOM 1331 C CA . LEU A 1 167 ? -13.586 -2.030 6.807 1.00 90.50 167 LEU A CA 1
ATOM 1332 C C . LEU A 1 167 ? -14.967 -1.371 6.915 1.00 90.50 167 LEU A C 1
ATOM 1334 O O . LEU A 1 167 ? -15.467 -1.218 8.024 1.00 90.50 167 LEU A O 1
ATOM 1338 N N . ILE A 1 168 ? -15.612 -1.037 5.793 1.00 91.06 168 ILE A N 1
ATOM 1339 C CA . ILE A 1 168 ? -16.990 -0.521 5.774 1.00 91.06 168 ILE A CA 1
ATOM 1340 C C . ILE A 1 168 ? -17.961 -1.570 6.313 1.00 91.06 168 ILE A C 1
ATOM 1342 O O . ILE A 1 168 ? -18.799 -1.239 7.148 1.00 91.06 168 ILE A O 1
ATOM 1346 N N . ILE A 1 169 ? -17.849 -2.826 5.866 1.00 92.00 169 ILE A N 1
ATOM 1347 C CA . ILE A 1 169 ? -18.704 -3.919 6.349 1.00 92.00 169 ILE A CA 1
ATOM 1348 C C . ILE A 1 169 ? -18.535 -4.080 7.862 1.00 92.00 169 ILE A C 1
ATOM 1350 O O . ILE A 1 169 ? -19.531 -4.063 8.580 1.00 92.00 169 ILE A O 1
ATOM 1354 N N . ILE A 1 170 ? -17.291 -4.162 8.348 1.00 88.19 170 ILE A N 1
ATOM 1355 C CA . ILE A 1 170 ? -16.990 -4.258 9.783 1.00 88.19 170 ILE A CA 1
ATOM 1356 C C . ILE A 1 170 ? -17.602 -3.072 10.532 1.00 88.19 170 ILE A C 1
ATOM 1358 O O . ILE A 1 170 ? -18.345 -3.283 11.487 1.00 88.19 170 ILE A O 1
ATOM 1362 N N . ALA A 1 171 ? -17.360 -1.844 10.065 1.00 86.50 171 ALA A N 1
ATOM 1363 C CA . ALA A 1 171 ? -17.890 -0.638 10.688 1.00 86.50 171 ALA A CA 1
ATOM 1364 C C . ALA A 1 171 ? -19.419 -0.682 10.790 1.00 86.50 171 ALA A C 1
ATOM 1366 O O . ALA A 1 171 ? -19.942 -0.485 11.877 1.00 86.50 171 ALA A O 1
ATOM 1367 N N . ILE A 1 172 ? -20.131 -1.016 9.706 1.00 88.38 172 ILE A N 1
ATOM 1368 C CA . ILE A 1 172 ? -21.601 -1.108 9.690 1.00 88.38 172 ILE A CA 1
ATOM 1369 C C . ILE A 1 172 ? -22.110 -2.175 10.661 1.00 88.38 172 ILE A C 1
ATOM 1371 O O . ILE A 1 172 ? -23.090 -1.931 11.358 1.00 88.38 172 ILE A O 1
ATOM 1375 N N . THR A 1 173 ? -21.454 -3.338 10.748 1.00 87.38 173 THR A N 1
ATOM 1376 C CA . THR A 1 173 ? -21.858 -4.389 11.702 1.00 87.38 173 THR A CA 1
ATOM 1377 C C . THR A 1 173 ? -21.651 -4.011 13.171 1.00 87.38 173 THR A C 1
ATOM 1379 O O . THR A 1 173 ? -22.171 -4.697 14.047 1.00 87.38 173 THR A O 1
ATOM 1382 N N . MET A 1 174 ? -20.903 -2.939 13.443 1.00 80.75 174 MET A N 1
ATOM 1383 C CA . MET A 1 174 ? -20.634 -2.423 14.786 1.00 80.75 174 MET A CA 1
ATOM 1384 C C . MET A 1 174 ? -21.504 -1.207 15.169 1.00 80.75 174 MET A C 1
ATOM 1386 O O . MET A 1 174 ? -21.353 -0.714 16.287 1.00 80.75 174 MET A O 1
ATOM 1390 N N . ILE A 1 175 ? -22.375 -0.706 14.277 1.00 80.44 175 ILE A N 1
ATOM 1391 C CA . ILE A 1 175 ? -23.284 0.443 14.522 1.00 80.44 175 ILE A CA 1
ATOM 1392 C C . ILE A 1 175 ? -24.508 0.036 15.342 1.00 80.44 175 ILE A C 1
ATOM 1394 O O . ILE A 1 175 ? -24.922 0.870 16.196 1.00 80.44 175 ILE A O 1
#

Secondary structure (DSSP, 8-state):
-HHHHHHHHHHHHHHHHHHTTSTTTT--TTHHHHSS---TTHHHHHHHHT-S-HHHHHHHHHHHHHHHHHHHHHHHHHHHHHHTT-TT-HHHHHHHHHHHHHHTTTTT--HHHHHHTHHHHHHHHHHHHHHHHHHTTTS-HHHHHHHHHHHHHHHHHHHHHHHHHHHHHHHHHT-

Solvent-accessible surface area (backbone atoms only — not comparable to full-atom values): 8576 Å² total; per-residue (Å²): 106,70,70,57,33,50,51,49,50,53,49,31,50,52,45,16,57,57,40,39,70,42,87,77,25,48,45,20,71,35,29,80,80,56,76,82,44,21,30,56,77,53,50,60,46,53,56,28,32,69,40,94,46,66,70,50,23,53,46,48,38,50,50,45,54,55,45,60,75,48,39,54,60,53,29,40,54,50,38,55,71,54,43,66,88,25,68,88,32,73,68,45,29,52,52,34,6,45,49,54,8,46,52,42,30,76,71,12,32,16,47,16,45,10,58,21,38,18,53,58,35,34,54,32,39,49,49,20,32,57,42,24,70,67,27,50,85,78,40,58,64,70,58,14,49,52,52,10,44,50,52,21,18,50,52,46,27,51,33,51,48,53,53,43,51,52,50,34,52,53,42,60,79,50,98

Foldseek 3Di:
DLVVLVVLLVQLVVQLVVLCVPPQQQAFPCCVPPVPHQAPLPPQLVPQLPDPDPVSLVVQLVVLVVVLVCLLVVLLVLLCVLQVPQLVDPVSQLVSLLVSLVVVSVVRGGNSSSNSSSSLSSVLNVQLNVQLVVCVVPDPNVVSNVVSSNRSSVSSSSSSNVVSVVSSVVSVVSD

Radius of gyration: 17.54 Å; Cα contacts (8 Å, |Δi|>4): 231; chains: 1; bounding box: 42×24×54 Å